Protein AF-A0A7V1IDI8-F1 (afdb_monomer_lite)

Secondary structure (DSSP, 8-state):
---HHHH--TTSB-TTT-PBPEEPPHHHHHHHS-HHHHHHS-GGG-EE-TTT--EE-SSHHHHHHHHHHHHTTPPPTT-

Radius of gyration: 13.61 Å; chains: 1; bounding box: 32×22×42 Å

Sequence (79 aa):
RYGLRDLARPFTRCLACNGLLVPADPARVKGEAPPGALRAHGVEEFSRCPDCGRLFWPGSHTRRMSRLLSAWGVRGERD

Foldseek 3Di:
DPCVLVVDAPPQADPPPRAGKDQDDLVVCVVPPDPVQVVVDPSRQWIAGPVPGDIDGCDPVVVVVCVVSVVVVHDYPVD

Structure (mmCIF, N/CA/C/O backbone):
data_AF-A0A7V1IDI8-F1
#
_entry.id   AF-A0A7V1IDI8-F1
#
loop_
_atom_site.group_PDB
_atom_site.id
_atom_site.type_symbol
_atom_site.label_atom_id
_atom_site.label_alt_id
_atom_site.label_comp_id
_atom_site.label_asym_id
_atom_site.label_entity_id
_atom_site.label_seq_id
_atom_site.pdbx_PDB_ins_code
_atom_site.Cartn_x
_atom_site.Cartn_y
_atom_site.Cartn_z
_atom_site.occupancy
_atom_site.B_iso_or_equiv
_atom_site.auth_seq_id
_atom_site.auth_comp_id
_atom_site.auth_asym_id
_atom_site.auth_atom_id
_atom_site.pdbx_PDB_model_num
ATOM 1 N N . ARG A 1 1 ? 17.056 -3.939 -23.002 1.00 70.19 1 ARG A N 1
ATOM 2 C CA . ARG A 1 1 ? 16.428 -4.789 -24.044 1.00 70.19 1 ARG A CA 1
ATOM 3 C C . ARG A 1 1 ? 14.909 -4.903 -23.892 1.00 70.19 1 ARG A C 1
ATOM 5 O O . ARG A 1 1 ? 14.252 -4.716 -24.896 1.00 70.19 1 ARG A O 1
ATOM 12 N N . TYR A 1 2 ? 14.348 -5.167 -22.699 1.00 88.56 2 TYR A N 1
ATOM 13 C CA . TYR A 1 2 ? 12.897 -5.433 -22.548 1.00 88.56 2 TYR A CA 1
ATOM 14 C C . TYR A 1 2 ? 12.077 -4.388 -21.762 1.00 88.56 2 TYR A C 1
ATOM 16 O O . TYR A 1 2 ? 10.895 -4.609 -21.549 1.00 88.56 2 TYR A O 1
ATOM 24 N N . GLY A 1 3 ? 12.671 -3.288 -21.279 1.00 87.62 3 GLY A N 1
ATOM 25 C CA . GLY A 1 3 ? 11.917 -2.201 -20.618 1.00 87.62 3 GLY A CA 1
ATOM 26 C C . GLY A 1 3 ? 11.155 -2.575 -19.333 1.00 87.62 3 GLY A C 1
ATOM 27 O O . GLY A 1 3 ? 10.366 -1.783 -18.837 1.00 87.62 3 GLY A O 1
ATOM 28 N N . LEU A 1 4 ? 11.380 -3.766 -18.760 1.00 89.06 4 LEU A N 1
ATOM 29 C CA . LEU A 1 4 ? 10.575 -4.289 -17.642 1.00 89.06 4 LEU A CA 1
ATOM 30 C C . LEU A 1 4 ? 10.617 -3.419 -16.379 1.00 89.06 4 LEU A C 1
ATOM 32 O O . LEU A 1 4 ? 9.687 -3.450 -15.579 1.00 89.06 4 LEU A O 1
ATOM 36 N N . ARG A 1 5 ? 11.688 -2.641 -16.199 1.00 90.06 5 ARG A N 1
ATOM 37 C CA . ARG A 1 5 ? 11.833 -1.727 -15.059 1.00 90.06 5 ARG A CA 1
ATOM 38 C C . ARG A 1 5 ? 10.771 -0.629 -15.080 1.00 90.06 5 ARG A C 1
ATOM 40 O O . ARG A 1 5 ? 10.214 -0.323 -14.035 1.00 90.06 5 ARG A O 1
ATOM 47 N N . ASP A 1 6 ? 10.447 -0.110 -16.262 1.00 88.31 6 ASP A N 1
ATOM 48 C CA . ASP A 1 6 ? 9.481 0.980 -16.439 1.00 88.31 6 ASP A CA 1
ATOM 49 C C . ASP A 1 6 ? 8.026 0.494 -16.336 1.00 88.31 6 ASP A C 1
ATOM 51 O O . ASP A 1 6 ? 7.110 1.272 -16.063 1.00 88.31 6 ASP A O 1
ATOM 55 N N . LEU A 1 7 ? 7.813 -0.813 -16.519 1.00 89.69 7 LEU A N 1
ATOM 56 C CA . LEU A 1 7 ? 6.517 -1.480 -16.367 1.00 89.69 7 LEU A CA 1
ATOM 57 C C . LEU A 1 7 ? 6.235 -1.913 -14.928 1.00 89.69 7 LEU A C 1
ATOM 59 O O . LEU A 1 7 ? 5.089 -2.204 -14.588 1.00 89.69 7 LEU A O 1
ATOM 63 N N . ALA A 1 8 ? 7.260 -1.977 -14.078 1.00 90.81 8 ALA A N 1
ATOM 64 C CA . ALA A 1 8 ? 7.073 -2.349 -12.691 1.00 90.81 8 ALA A CA 1
ATOM 65 C C . ALA A 1 8 ? 6.182 -1.316 -11.986 1.00 90.81 8 ALA A C 1
ATOM 67 O O . ALA A 1 8 ? 6.368 -0.104 -12.107 1.00 90.81 8 ALA A O 1
ATOM 68 N N . ARG A 1 9 ? 5.212 -1.815 -11.220 1.00 92.69 9 ARG A N 1
ATOM 69 C CA . ARG A 1 9 ? 4.354 -1.017 -10.336 1.00 92.69 9 ARG A CA 1
ATOM 70 C C . ARG A 1 9 ? 4.482 -1.560 -8.917 1.00 92.69 9 ARG A C 1
ATOM 72 O O . ARG A 1 9 ? 3.617 -2.323 -8.472 1.00 92.69 9 ARG A O 1
ATOM 79 N N . PRO A 1 10 ? 5.614 -1.299 -8.235 1.00 93.50 10 PRO A N 1
ATOM 80 C CA . PRO A 1 10 ? 5.866 -1.856 -6.919 1.00 93.50 10 PRO A CA 1
ATOM 81 C C . PRO A 1 10 ? 4.742 -1.547 -5.944 1.00 93.50 10 PRO A C 1
ATOM 83 O O . PRO A 1 10 ? 4.172 -0.460 -5.939 1.00 93.50 10 PRO A O 1
ATOM 86 N N . PHE A 1 11 ? 4.471 -2.523 -5.083 1.00 94.00 11 PHE A N 1
ATOM 87 C CA . PHE A 1 11 ? 3.535 -2.392 -3.978 1.00 94.0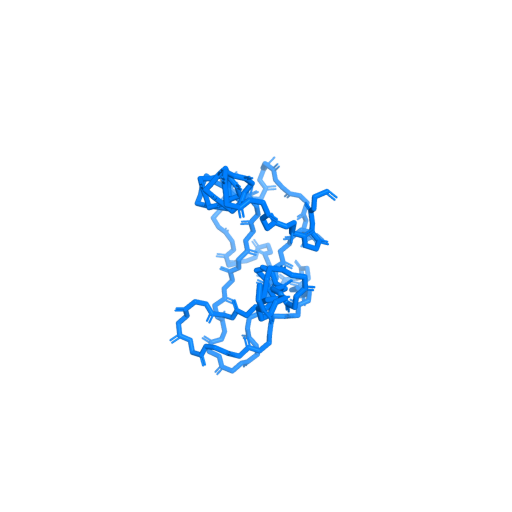0 11 PHE A CA 1
ATOM 88 C C . PHE A 1 11 ? 2.073 -2.067 -4.340 1.00 94.00 11 PHE A C 1
ATOM 90 O O . PHE A 1 11 ? 1.327 -1.581 -3.487 1.00 94.00 11 PHE A O 1
ATOM 97 N N . THR A 1 12 ? 1.658 -2.356 -5.570 1.00 94.94 12 THR A N 1
ATOM 98 C CA . THR A 1 12 ? 0.250 -2.314 -6.008 1.00 94.94 12 THR A CA 1
ATOM 99 C C . THR A 1 12 ? -0.450 -3.666 -5.868 1.00 94.94 12 THR A C 1
ATOM 101 O O . THR A 1 12 ? -1.658 -3.775 -6.067 1.00 94.94 12 THR A O 1
ATOM 104 N N . ARG A 1 13 ? 0.305 -4.719 -5.530 1.00 96.12 13 ARG A N 1
ATOM 105 C CA . ARG A 1 13 ? -0.157 -6.108 -5.489 1.00 96.12 13 ARG A CA 1
ATOM 106 C C . ARG A 1 13 ? 0.084 -6.740 -4.126 1.00 96.12 13 ARG A C 1
ATOM 108 O O . ARG A 1 13 ? 1.081 -6.468 -3.457 1.00 96.12 13 ARG A O 1
ATOM 115 N N . CYS A 1 14 ? -0.835 -7.610 -3.727 1.00 96.88 14 CYS A N 1
ATOM 116 C CA . CYS A 1 14 ? -0.752 -8.375 -2.497 1.00 96.88 14 CYS A CA 1
ATOM 117 C C . CYS A 1 14 ? 0.371 -9.412 -2.580 1.00 96.88 14 CYS A C 1
ATOM 119 O O . CYS A 1 14 ? 0.368 -10.265 -3.463 1.00 96.88 14 CYS A O 1
ATOM 121 N N . LEU A 1 15 ? 1.278 -9.408 -1.602 1.00 94.94 15 LEU A N 1
ATOM 122 C CA . LEU A 1 15 ? 2.381 -10.376 -1.536 1.00 94.94 15 LEU A CA 1
ATOM 123 C C . LEU A 1 15 ? 1.928 -11.822 -1.262 1.00 94.94 15 LEU A C 1
ATOM 125 O O . LEU A 1 15 ? 2.737 -12.734 -1.378 1.00 94.94 15 LEU A O 1
ATOM 129 N N . ALA A 1 16 ? 0.666 -12.037 -0.873 1.00 97.31 16 ALA A N 1
ATOM 130 C CA . ALA A 1 16 ? 0.139 -13.368 -0.564 1.00 97.31 16 ALA A CA 1
ATOM 131 C C . ALA A 1 16 ? -0.673 -13.990 -1.707 1.00 97.31 16 ALA A C 1
ATOM 133 O O . ALA A 1 16 ? 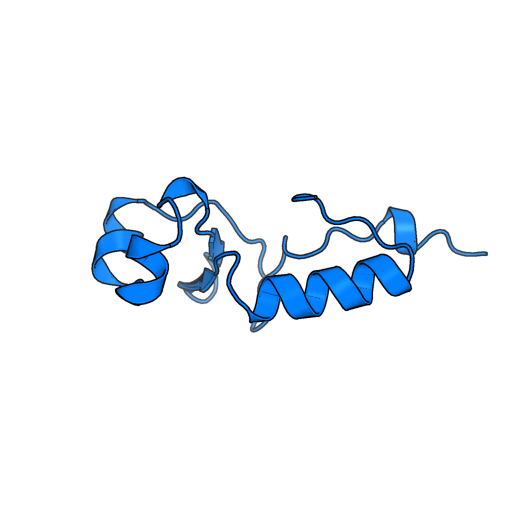-0.531 -15.178 -1.964 1.00 97.31 16 ALA A O 1
ATOM 134 N N . CYS A 1 17 ? -1.536 -13.213 -2.370 1.00 98.19 17 CYS A N 1
ATOM 135 C CA . CYS A 1 17 ? -2.448 -13.725 -3.404 1.00 98.19 17 CYS A CA 1
ATOM 136 C C . CYS A 1 17 ? -2.359 -12.983 -4.745 1.00 98.19 17 CYS A C 1
ATOM 138 O O . CYS A 1 17 ? -3.102 -13.306 -5.662 1.00 98.19 17 CYS A O 1
ATOM 140 N N . ASN A 1 18 ? -1.486 -11.978 -4.871 1.00 97.62 18 ASN A N 1
ATOM 141 C CA . ASN A 1 18 ? -1.327 -11.156 -6.076 1.00 97.62 18 ASN A CA 1
ATOM 142 C C . ASN A 1 18 ? -2.563 -10.309 -6.481 1.00 97.62 18 ASN A C 1
ATOM 144 O O . ASN A 1 18 ? -2.597 -9.721 -7.566 1.00 97.62 18 ASN A O 1
ATOM 148 N N . GLY A 1 19 ? -3.564 -10.184 -5.605 1.00 98.06 19 GLY A N 1
ATOM 149 C CA . GLY A 1 19 ? -4.682 -9.249 -5.770 1.00 98.06 19 GLY A CA 1
ATOM 150 C C . GLY A 1 19 ? -4.232 -7.786 -5.817 1.00 98.06 19 GLY A C 1
ATOM 151 O O . GLY A 1 19 ? -3.178 -7.451 -5.270 1.00 98.06 19 GLY A O 1
ATOM 152 N N . LEU A 1 20 ? -5.009 -6.907 -6.461 1.00 97.81 20 LEU A N 1
ATOM 153 C CA . LEU A 1 20 ? -4.752 -5.459 -6.427 1.00 97.81 20 LEU A CA 1
ATOM 154 C C . LEU A 1 20 ? -4.984 -4.922 -5.016 1.00 97.81 20 LEU A C 1
ATOM 156 O O . LEU A 1 20 ? -5.985 -5.238 -4.376 1.00 97.81 20 LEU A O 1
ATOM 160 N N . LEU A 1 21 ? -4.048 -4.114 -4.530 1.00 97.31 21 LEU A N 1
ATOM 161 C CA . LEU A 1 21 ? -4.222 -3.393 -3.279 1.00 97.31 21 LEU A CA 1
ATOM 162 C C . LEU A 1 21 ? -5.066 -2.144 -3.522 1.00 97.31 21 LEU A C 1
ATOM 164 O O . LEU A 1 21 ? -4.869 -1.432 -4.503 1.00 97.31 21 LEU A O 1
ATOM 168 N N . VAL A 1 22 ? -5.982 -1.883 -2.598 1.00 96.81 22 VAL A N 1
ATOM 169 C CA . VAL A 1 22 ? -6.822 -0.682 -2.569 1.00 96.81 22 VAL A CA 1
ATOM 170 C C . VAL A 1 22 ? -6.584 0.075 -1.263 1.00 96.81 22 VAL A C 1
ATOM 172 O O . VAL A 1 22 ? -6.118 -0.543 -0.299 1.00 96.81 22 VAL A O 1
ATOM 175 N N . PRO A 1 23 ? -6.892 1.381 -1.182 1.00 96.75 23 PRO A N 1
ATOM 176 C CA . PRO A 1 23 ? -6.902 2.094 0.092 1.00 96.75 23 PRO A CA 1
ATOM 177 C C . PRO A 1 23 ? -7.740 1.344 1.131 1.00 96.75 23 PRO A C 1
ATOM 179 O O . PRO A 1 23 ? -8.822 0.836 0.825 1.00 96.75 23 PRO A O 1
ATOM 182 N N . ALA A 1 24 ? -7.219 1.215 2.348 1.00 96.31 24 ALA A N 1
ATOM 183 C CA . ALA A 1 24 ? -7.933 0.536 3.416 1.00 96.31 24 ALA A CA 1
ATOM 184 C C . ALA A 1 24 ? -9.020 1.446 4.008 1.00 96.31 24 ALA A C 1
ATOM 186 O O . ALA A 1 24 ? -8.834 2.653 4.132 1.00 96.31 24 ALA A O 1
ATOM 187 N N . ASP A 1 25 ? -10.144 0.855 4.420 1.00 94.19 25 ASP A N 1
ATOM 188 C CA . ASP A 1 25 ? -11.182 1.567 5.170 1.00 94.19 25 ASP A CA 1
ATOM 189 C C . ASP A 1 25 ? -10.610 2.069 6.516 1.00 94.19 25 ASP A C 1
ATOM 191 O O . ASP A 1 25 ? -10.210 1.239 7.347 1.00 94.19 25 ASP A O 1
ATOM 195 N N . PRO A 1 26 ? -10.601 3.392 6.779 1.00 91.44 26 PRO A N 1
ATOM 196 C CA . PRO A 1 26 ? -10.076 3.964 8.017 1.00 91.44 26 PRO A CA 1
ATOM 197 C C . PRO A 1 26 ? -10.690 3.377 9.292 1.00 91.44 26 PRO A C 1
ATOM 199 O O . PRO A 1 26 ? -10.004 3.279 10.314 1.00 91.44 26 PRO A O 1
ATOM 202 N N . ALA A 1 27 ? -11.966 2.976 9.258 1.00 89.19 27 ALA A N 1
ATOM 203 C CA . ALA A 1 27 ? -12.634 2.372 10.408 1.00 89.19 27 ALA A CA 1
ATOM 204 C C . ALA A 1 27 ? -12.048 0.990 10.735 1.00 89.19 27 ALA A C 1
ATOM 206 O O . ALA A 1 27 ? -11.829 0.662 11.901 1.00 89.19 27 ALA A O 1
ATOM 207 N N . ARG A 1 28 ? -11.727 0.202 9.703 1.00 88.25 28 ARG A N 1
ATOM 208 C CA . ARG A 1 28 ? -11.116 -1.129 9.840 1.00 88.25 28 ARG A CA 1
ATOM 209 C C . ARG A 1 28 ? -9.653 -1.049 10.257 1.00 88.25 28 ARG A C 1
ATOM 211 O O . ARG A 1 28 ? -9.220 -1.820 11.110 1.00 88.25 28 ARG A O 1
ATOM 218 N N . VAL A 1 29 ? -8.905 -0.089 9.711 1.00 91.19 29 VAL A N 1
ATOM 219 C CA . VAL A 1 29 ? -7.481 0.109 10.027 1.00 91.19 29 VAL A CA 1
ATOM 220 C C . VAL A 1 29 ? -7.275 0.317 11.528 1.00 91.19 29 VAL A C 1
ATOM 222 O O . VAL A 1 29 ? -6.423 -0.340 12.118 1.00 91.19 29 VAL A O 1
ATOM 225 N N . LYS A 1 30 ? -8.099 1.147 12.178 1.00 88.88 30 LYS A N 1
ATOM 226 C CA . LYS A 1 30 ? -7.990 1.416 13.624 1.00 88.88 30 LYS A CA 1
ATOM 227 C C . LYS A 1 30 ? -8.216 0.179 14.505 1.00 88.88 30 LYS A C 1
ATOM 229 O O . LYS A 1 30 ? -7.681 0.135 15.608 1.00 88.88 30 LYS A O 1
ATOM 234 N N . GLY A 1 31 ? -8.998 -0.797 14.036 1.00 89.06 31 GLY A N 1
ATOM 235 C CA . GLY A 1 31 ? -9.291 -2.029 14.776 1.00 89.06 31 GLY A CA 1
ATOM 236 C C . GLY A 1 31 ? -8.326 -3.186 14.497 1.00 89.06 31 GLY A C 1
ATOM 237 O O . GLY A 1 31 ? -8.163 -4.054 15.347 1.00 89.06 31 GLY A O 1
ATOM 238 N N . GLU A 1 32 ? -7.693 -3.211 13.321 1.00 91.00 32 GLU A N 1
ATOM 239 C CA . GLU A 1 32 ? -6.883 -4.351 12.860 1.00 91.00 32 GLU A CA 1
ATOM 240 C C . GLU A 1 32 ? -5.374 -4.060 12.825 1.00 91.00 32 GLU A C 1
ATOM 242 O O . GLU A 1 32 ? -4.560 -4.979 12.936 1.00 91.00 32 GLU A O 1
ATOM 247 N N . ALA A 1 33 ? -4.971 -2.800 12.637 1.00 93.00 33 ALA A N 1
ATOM 248 C CA . ALA A 1 33 ? -3.564 -2.458 12.488 1.00 93.00 33 ALA A CA 1
ATOM 249 C C . ALA A 1 33 ? -2.808 -2.563 13.825 1.00 93.00 33 ALA A C 1
ATOM 251 O O . ALA A 1 33 ? -3.329 -2.178 14.875 1.00 93.00 33 ALA A O 1
ATOM 252 N N . PRO A 1 34 ? -1.535 -3.004 13.806 1.00 92.38 34 PRO A N 1
ATOM 253 C CA . PRO A 1 34 ? -0.701 -2.981 14.998 1.00 92.38 34 PRO A CA 1
ATOM 254 C C . PRO A 1 34 ? -0.624 -1.562 15.593 1.00 92.38 34 PRO A C 1
ATOM 256 O O . PRO A 1 34 ? -0.375 -0.612 14.845 1.00 92.38 34 PRO A O 1
ATOM 259 N N . PRO A 1 35 ? -0.722 -1.384 16.925 1.00 91.50 35 PRO A N 1
ATOM 260 C CA . PRO A 1 35 ? -0.715 -0.054 17.543 1.00 91.50 35 PRO A CA 1
ATOM 261 C C . PRO A 1 35 ? 0.518 0.788 17.195 1.00 91.50 35 PRO A C 1
ATOM 263 O O . PRO A 1 35 ? 0.428 2.002 17.045 1.00 91.50 35 PRO A O 1
ATOM 266 N N . GLY A 1 36 ? 1.684 0.150 17.045 1.00 93.25 36 GLY A N 1
ATOM 267 C CA . GLY A 1 36 ? 2.906 0.833 16.615 1.00 93.25 36 GLY A CA 1
ATOM 268 C C . GLY A 1 36 ? 2.834 1.362 15.180 1.00 93.25 36 GLY A C 1
ATOM 269 O O . GLY A 1 36 ? 3.400 2.412 14.904 1.00 93.25 36 GLY A O 1
ATOM 270 N N . ALA A 1 37 ? 2.111 0.673 14.292 1.00 92.44 37 ALA A N 1
ATOM 271 C CA . ALA A 1 37 ? 1.894 1.123 12.922 1.00 92.44 37 ALA A CA 1
ATOM 272 C C . ALA A 1 37 ? 0.939 2.324 12.883 1.00 92.44 37 ALA A C 1
ATOM 274 O O . ALA A 1 37 ? 1.266 3.312 12.242 1.00 92.44 37 ALA A O 1
ATOM 275 N N . LEU A 1 38 ? -0.170 2.282 13.634 1.00 93.12 38 LEU A N 1
ATOM 276 C CA . LEU A 1 38 ? -1.129 3.396 13.738 1.00 93.12 38 LEU A CA 1
ATOM 277 C C . LEU A 1 38 ? -0.529 4.676 14.330 1.00 93.12 38 LEU A C 1
ATOM 279 O O . LEU A 1 38 ? -0.984 5.769 14.021 1.00 93.12 38 LEU A O 1
ATOM 283 N N . ARG A 1 39 ? 0.467 4.552 15.214 1.00 93.06 39 ARG A N 1
ATOM 284 C CA . ARG A 1 39 ? 1.178 5.718 15.762 1.00 93.06 39 ARG A CA 1
ATOM 285 C C . ARG A 1 39 ? 2.182 6.318 14.783 1.00 93.06 39 ARG A C 1
ATOM 287 O O . ARG A 1 39 ? 2.491 7.496 14.897 1.00 93.06 39 ARG A O 1
ATOM 294 N N . ALA A 1 40 ? 2.740 5.496 13.899 1.00 93.00 40 ALA A N 1
ATOM 295 C CA . ALA A 1 40 ? 3.804 5.898 12.986 1.00 93.00 40 ALA A CA 1
ATOM 296 C C . ALA A 1 40 ? 3.290 6.340 11.610 1.00 93.00 40 ALA A C 1
ATOM 298 O O . ALA A 1 40 ? 4.020 7.028 10.904 1.00 93.00 40 ALA A O 1
ATOM 299 N N . HIS A 1 41 ? 2.079 5.925 11.234 1.00 92.38 41 HIS A N 1
ATOM 300 C CA . HIS A 1 41 ? 1.515 6.111 9.901 1.00 92.38 41 HIS A CA 1
ATOM 301 C C . HIS A 1 41 ? 0.061 6.574 9.974 1.00 92.38 41 HIS A C 1
ATOM 303 O O . HIS A 1 41 ? -0.708 6.086 10.809 1.00 92.38 41 HIS A O 1
ATOM 309 N N . GLY A 1 42 ? -0.313 7.473 9.068 1.00 90.62 42 GLY A N 1
ATOM 310 C CA . GLY A 1 42 ? -1.695 7.882 8.852 1.00 90.62 42 GLY A CA 1
ATOM 311 C C . GLY A 1 42 ? -2.538 6.723 8.320 1.00 90.62 42 GLY A C 1
ATOM 312 O O . GLY A 1 42 ? -2.036 5.830 7.637 1.00 90.62 42 GLY A O 1
ATOM 313 N N . VAL A 1 43 ? -3.836 6.711 8.637 1.00 91.12 43 VAL A N 1
ATOM 314 C CA . VAL A 1 43 ? -4.768 5.655 8.188 1.00 91.12 43 VAL A CA 1
ATOM 315 C C . VAL A 1 43 ? -4.875 5.587 6.660 1.00 91.12 43 VAL A C 1
ATOM 317 O O . VAL A 1 43 ? -5.113 4.517 6.109 1.00 91.12 43 VAL A O 1
ATOM 320 N N . GLU A 1 44 ? -4.645 6.709 5.987 1.00 91.56 44 GLU A N 1
ATOM 321 C CA . GLU A 1 44 ? -4.594 6.871 4.537 1.00 91.56 44 GLU A CA 1
ATOM 322 C C . GLU A 1 44 ? -3.406 6.155 3.877 1.00 91.56 44 GLU A C 1
ATOM 324 O O . GLU A 1 44 ? -3.465 5.830 2.693 1.00 91.56 44 GLU A O 1
ATOM 329 N N . GLU A 1 45 ? -2.345 5.855 4.633 1.00 93.44 45 GLU A N 1
ATOM 330 C CA . GLU A 1 45 ? -1.172 5.130 4.131 1.00 93.44 45 GLU A CA 1
ATOM 331 C C . GLU A 1 45 ? -1.381 3.608 4.112 1.00 93.44 45 GLU A C 1
ATOM 333 O O . GLU A 1 45 ? -0.534 2.856 3.613 1.00 93.44 45 GLU A O 1
ATOM 338 N N . PHE A 1 46 ? -2.492 3.129 4.675 1.00 95.81 46 PHE A N 1
ATOM 339 C CA . PHE A 1 46 ? -2.800 1.711 4.726 1.00 95.81 46 PHE A CA 1
ATOM 340 C C . PHE A 1 46 ? -3.512 1.264 3.452 1.00 95.81 46 PHE A C 1
ATOM 342 O O . PHE A 1 46 ? -4.440 1.899 2.953 1.00 95.81 46 PHE A O 1
ATOM 349 N N . SER A 1 47 ? -3.112 0.104 2.941 1.00 96.50 47 SER A N 1
ATOM 350 C CA . SER A 1 47 ? -3.775 -0.558 1.819 1.00 96.50 47 SER A CA 1
ATOM 351 C C . SER A 1 47 ? -4.242 -1.949 2.215 1.00 96.50 47 SER A C 1
ATOM 353 O O . SER A 1 47 ? -3.594 -2.635 3.008 1.00 96.50 47 SER A O 1
ATOM 355 N N . ARG A 1 48 ? -5.352 -2.396 1.635 1.00 96.94 48 ARG A N 1
ATOM 356 C CA . ARG A 1 48 ? -5.934 -3.716 1.863 1.00 96.94 48 ARG A CA 1
ATOM 357 C C . ARG A 1 48 ? -6.046 -4.479 0.554 1.00 96.94 48 ARG A C 1
ATOM 359 O O . ARG A 1 48 ? -6.324 -3.906 -0.494 1.00 96.94 48 ARG A O 1
ATOM 366 N N . CYS A 1 49 ? -5.847 -5.788 0.618 1.00 97.56 49 CYS A N 1
ATOM 367 C CA . CYS A 1 49 ? -6.243 -6.678 -0.464 1.00 97.56 49 CYS A CA 1
ATOM 368 C C . CYS A 1 49 ? -7.723 -7.063 -0.291 1.00 97.56 49 CYS A C 1
ATOM 370 O O . CYS A 1 49 ? -8.052 -7.618 0.760 1.00 97.56 49 CYS A O 1
ATOM 372 N N . PRO A 1 50 ? -8.604 -6.818 -1.277 1.00 97.44 50 PRO A N 1
ATOM 373 C CA . PRO A 1 50 ? -10.007 -7.217 -1.181 1.00 97.44 50 PRO A CA 1
ATOM 374 C C . PRO A 1 50 ? -10.174 -8.743 -1.218 1.00 97.44 50 PRO A C 1
ATOM 376 O O . PRO A 1 50 ? -11.082 -9.264 -0.583 1.00 97.44 50 PRO A O 1
ATOM 379 N N . ASP A 1 51 ? -9.261 -9.460 -1.883 1.00 97.81 51 ASP A N 1
ATOM 380 C CA . ASP A 1 51 ? -9.382 -10.907 -2.094 1.00 97.81 51 ASP A CA 1
ATOM 381 C C . ASP A 1 51 ? -9.037 -11.722 -0.839 1.00 97.81 51 ASP A C 1
ATOM 383 O O . ASP A 1 51 ? -9.704 -12.703 -0.525 1.00 97.81 51 ASP A O 1
ATOM 387 N N . CYS A 1 52 ? -7.978 -11.341 -0.112 1.00 97.38 52 CYS A N 1
ATOM 388 C CA . CYS A 1 52 ? -7.501 -12.095 1.058 1.00 97.38 52 CYS A CA 1
ATOM 389 C C . CYS A 1 52 ? -7.514 -11.301 2.369 1.00 97.38 52 CYS A C 1
ATOM 391 O O . CYS A 1 52 ? -7.074 -11.798 3.404 1.00 97.38 52 CYS A O 1
ATOM 393 N N . GLY A 1 53 ? -7.954 -10.043 2.333 1.00 95.69 53 GLY A N 1
ATOM 394 C CA . GLY A 1 53 ? -8.122 -9.200 3.511 1.00 95.69 53 GLY A CA 1
ATOM 395 C C . GLY A 1 53 ? -6.833 -8.700 4.169 1.00 95.69 53 GLY A C 1
ATOM 396 O O . GLY A 1 53 ? -6.939 -7.963 5.148 1.00 95.69 53 GLY A O 1
ATOM 397 N N . ARG A 1 54 ? -5.639 -9.051 3.666 1.00 95.75 54 ARG A N 1
ATOM 398 C CA . ARG A 1 54 ? -4.359 -8.604 4.246 1.00 95.75 54 ARG A CA 1
ATOM 399 C C . ARG A 1 54 ? -4.196 -7.088 4.184 1.00 95.75 54 ARG A C 1
ATOM 401 O O . ARG A 1 54 ? -4.486 -6.471 3.159 1.00 95.75 54 ARG A O 1
ATOM 408 N N . LEU A 1 55 ? -3.665 -6.539 5.274 1.00 95.50 55 LEU A N 1
ATOM 409 C CA . LEU A 1 55 ? -3.384 -5.121 5.470 1.00 95.50 55 LEU A CA 1
ATOM 410 C C . LEU A 1 55 ? -1.884 -4.827 5.280 1.00 95.50 55 LEU A C 1
ATOM 412 O O . LEU A 1 55 ? -1.038 -5.595 5.741 1.00 95.50 55 LEU A O 1
ATOM 416 N N . PHE A 1 56 ? -1.561 -3.716 4.621 1.00 95.38 56 PHE A N 1
ATOM 417 C CA . PHE A 1 56 ? -0.202 -3.273 4.290 1.00 95.38 56 PHE A CA 1
ATOM 418 C C . PHE A 1 56 ? -0.023 -1.783 4.615 1.00 95.38 56 PHE A C 1
ATOM 420 O O . PHE A 1 56 ? -0.982 -1.026 4.523 1.00 95.38 56 PHE A O 1
ATOM 427 N N . TRP A 1 57 ? 1.194 -1.365 4.979 1.00 94.69 57 TRP A N 1
ATOM 428 C CA . TRP A 1 57 ? 1.568 0.027 5.298 1.00 94.69 57 TRP A CA 1
ATOM 429 C C . TRP A 1 57 ? 3.084 0.242 5.077 1.00 94.69 57 TRP A C 1
ATOM 431 O O . TRP A 1 57 ? 3.828 -0.745 4.957 1.00 94.69 57 TRP A O 1
ATOM 441 N N . PRO A 1 58 ? 3.602 1.486 5.004 1.00 91.88 58 PRO A N 1
ATOM 442 C CA . PRO A 1 58 ? 5.008 1.767 4.681 1.00 91.88 58 PRO A CA 1
ATOM 443 C C . PRO A 1 58 ? 5.987 1.569 5.862 1.00 91.88 58 PRO A C 1
ATOM 445 O O . PRO A 1 58 ? 6.808 2.422 6.202 1.00 91.88 58 PRO A O 1
ATOM 448 N N . GLY A 1 59 ? 5.959 0.376 6.461 1.00 90.75 59 GLY A N 1
ATOM 449 C CA . GLY A 1 59 ? 6.864 -0.031 7.536 1.00 90.75 59 GLY A CA 1
ATOM 450 C C . GLY A 1 59 ? 8.282 -0.415 7.078 1.00 90.75 59 GLY A C 1
ATOM 451 O O . GLY A 1 59 ? 8.723 -0.159 5.956 1.00 90.75 59 GLY A O 1
ATOM 452 N N . SER A 1 60 ? 9.026 -1.087 7.963 1.00 91.19 60 SER A N 1
ATOM 453 C CA . SER A 1 60 ? 10.410 -1.530 7.711 1.00 91.19 60 SER A CA 1
ATOM 454 C C . SER A 1 60 ? 10.553 -2.442 6.491 1.00 91.19 60 SER A C 1
ATOM 456 O O . SER A 1 60 ? 11.549 -2.350 5.773 1.00 91.19 60 SER A O 1
ATOM 458 N N . HIS A 1 61 ? 9.554 -3.287 6.229 1.00 91.25 61 HIS A N 1
ATOM 459 C CA . HIS A 1 61 ? 9.543 -4.194 5.081 1.00 91.25 61 HIS A CA 1
ATOM 460 C C . HIS A 1 61 ? 9.487 -3.407 3.769 1.00 91.25 61 HIS A C 1
ATOM 462 O O . HIS A 1 61 ? 10.305 -3.640 2.880 1.00 91.25 61 HIS A O 1
ATOM 468 N N . THR A 1 62 ? 8.592 -2.419 3.690 1.00 91.31 62 THR A N 1
ATOM 469 C CA . THR A 1 62 ? 8.464 -1.517 2.540 1.00 91.31 62 THR A CA 1
ATOM 470 C C . THR A 1 62 ? 9.772 -0.772 2.302 1.00 91.31 62 THR A C 1
ATOM 472 O O . THR A 1 62 ? 10.305 -0.840 1.203 1.00 91.31 62 THR A O 1
ATOM 475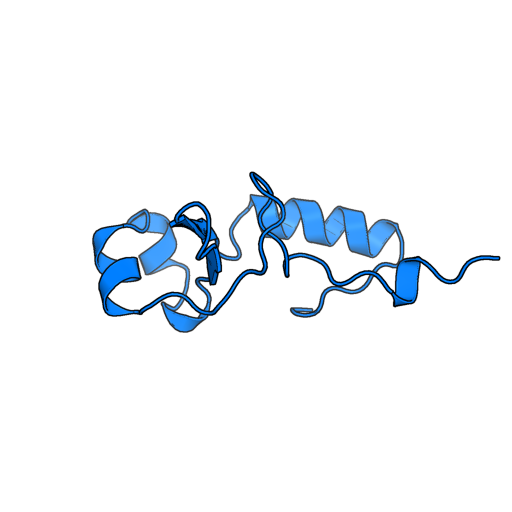 N N . ARG A 1 63 ? 10.382 -0.189 3.346 1.00 91.56 63 ARG A N 1
ATOM 476 C CA . ARG A 1 63 ? 11.675 0.513 3.221 1.00 91.56 63 ARG A CA 1
ATOM 477 C C . ARG A 1 63 ? 12.811 -0.383 2.729 1.00 91.56 63 ARG A C 1
ATOM 479 O O . ARG A 1 63 ? 13.613 0.042 1.900 1.00 91.56 63 ARG A O 1
ATOM 486 N N . ARG A 1 64 ? 12.914 -1.615 3.243 1.00 93.25 64 ARG A N 1
ATOM 487 C CA . ARG A 1 64 ? 13.935 -2.575 2.791 1.00 93.25 64 ARG A CA 1
ATOM 488 C C . ARG A 1 64 ? 13.729 -2.928 1.317 1.00 93.25 64 ARG A C 1
ATOM 490 O O . ARG A 1 64 ? 14.704 -2.961 0.574 1.00 93.25 6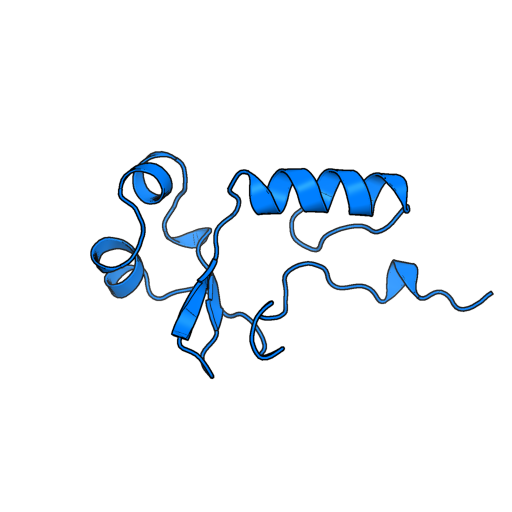4 ARG A O 1
ATOM 497 N N . MET A 1 65 ? 12.483 -3.150 0.901 1.00 93.06 65 MET A N 1
ATOM 498 C CA . MET A 1 65 ? 12.155 -3.470 -0.486 1.00 93.06 65 MET A CA 1
ATOM 499 C C . MET A 1 65 ? 12.392 -2.278 -1.423 1.00 93.06 65 MET A C 1
ATOM 501 O O . MET A 1 65 ? 13.004 -2.469 -2.468 1.00 93.06 65 MET A O 1
ATOM 505 N N . SER A 1 66 ? 12.030 -1.053 -1.025 1.00 92.25 66 SER A N 1
ATOM 506 C CA . SER A 1 66 ? 12.313 0.165 -1.800 1.00 92.25 66 SER A CA 1
ATOM 507 C C . SER A 1 66 ? 13.805 0.325 -2.076 1.00 92.25 66 SER A C 1
ATOM 509 O O . SER A 1 66 ? 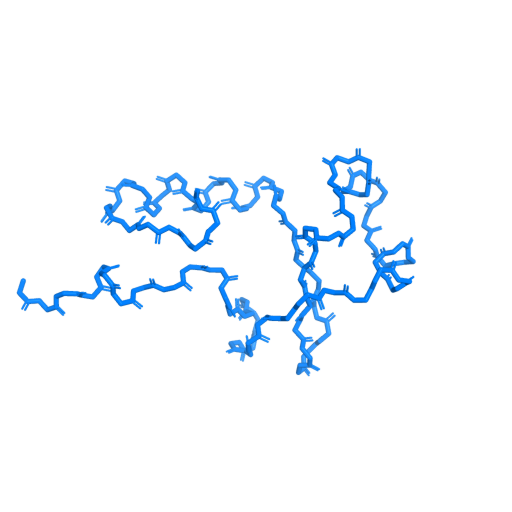14.188 0.515 -3.221 1.00 92.25 66 SER A O 1
ATOM 511 N N . ARG A 1 67 ? 14.673 0.143 -1.069 1.00 93.44 67 ARG A N 1
ATOM 512 C CA . ARG A 1 67 ? 16.136 0.225 -1.262 1.00 93.44 67 ARG A CA 1
ATOM 513 C C . ARG A 1 67 ? 16.652 -0.760 -2.312 1.00 93.44 67 ARG A C 1
ATOM 515 O O . ARG A 1 67 ? 17.525 -0.409 -3.100 1.00 93.44 67 ARG A O 1
ATOM 522 N N . LEU A 1 68 ? 16.115 -1.980 -2.321 1.00 93.88 68 LEU A N 1
ATOM 523 C CA . LEU A 1 68 ? 16.483 -3.000 -3.302 1.00 93.88 68 LEU A CA 1
ATOM 524 C C . LEU A 1 68 ? 16.003 -2.623 -4.710 1.00 93.88 68 LEU A C 1
ATOM 526 O O . LEU A 1 68 ? 16.769 -2.709 -5.666 1.00 93.88 68 LEU A O 1
ATOM 530 N N . LEU A 1 69 ? 14.758 -2.155 -4.826 1.00 92.88 69 LEU A N 1
ATOM 531 C CA . LEU A 1 69 ? 14.178 -1.700 -6.090 1.00 92.88 69 LEU A CA 1
ATOM 532 C C . LEU A 1 69 ? 14.951 -0.509 -6.670 1.00 92.88 69 LEU A C 1
ATOM 534 O O . LEU A 1 69 ? 15.307 -0.540 -7.848 1.00 92.88 69 LEU A O 1
ATOM 538 N N . SER A 1 70 ? 15.306 0.479 -5.844 1.00 91.56 70 SER A N 1
ATOM 539 C CA . SER A 1 70 ? 16.122 1.622 -6.264 1.00 91.56 70 SER A CA 1
ATOM 540 C C . SER A 1 70 ? 17.508 1.186 -6.745 1.00 91.56 70 SER A C 1
ATOM 542 O O . SER A 1 70 ? 17.967 1.663 -7.781 1.00 91.56 70 SER A O 1
ATOM 544 N N . ALA A 1 71 ? 18.156 0.230 -6.065 1.00 93.50 71 ALA A N 1
ATOM 545 C CA . ALA A 1 71 ? 19.435 -0.333 -6.511 1.00 93.50 71 ALA A CA 1
ATOM 546 C C . ALA A 1 71 ? 19.329 -1.047 -7.874 1.00 93.50 71 ALA A C 1
ATOM 548 O O . ALA A 1 71 ? 20.301 -1.120 -8.625 1.00 93.50 71 ALA A O 1
ATOM 549 N N . TRP A 1 72 ? 18.141 -1.542 -8.228 1.00 92.56 72 TRP A N 1
ATOM 550 C CA . TRP A 1 72 ? 17.841 -2.111 -9.543 1.00 92.56 72 TRP A CA 1
ATOM 551 C C . TRP A 1 72 ? 17.321 -1.087 -10.559 1.00 92.56 72 TRP A C 1
ATOM 553 O O . TRP A 1 72 ? 16.994 -1.462 -11.686 1.00 92.56 72 TRP A O 1
ATOM 563 N N . GLY A 1 73 ? 17.251 0.197 -10.201 1.00 91.62 73 GLY A N 1
ATOM 564 C CA . GLY A 1 73 ? 16.711 1.257 -11.052 1.00 91.62 73 GLY A CA 1
ATOM 565 C C . GLY A 1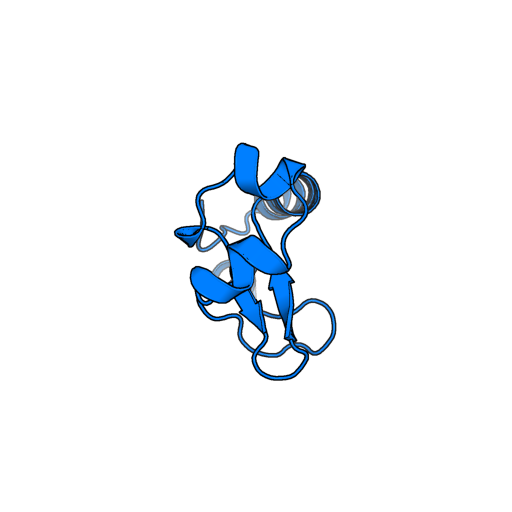 73 ? 15.209 1.123 -11.321 1.00 91.62 73 GLY A C 1
ATOM 566 O O . GLY A 1 73 ? 14.745 1.566 -12.368 1.00 91.62 73 GLY A O 1
ATOM 567 N N . VAL A 1 74 ? 14.465 0.474 -10.423 1.00 91.69 74 VAL A N 1
ATOM 568 C CA . VAL A 1 74 ? 12.998 0.422 -10.440 1.00 91.69 74 VAL A CA 1
ATOM 569 C C . VAL A 1 74 ? 12.467 1.536 -9.541 1.00 91.69 74 VAL A C 1
ATOM 571 O O . VAL A 1 74 ? 12.877 1.630 -8.385 1.00 91.69 74 VAL A O 1
ATOM 574 N N . ARG A 1 75 ? 11.548 2.356 -10.060 1.00 77.81 75 ARG A N 1
ATOM 575 C CA . ARG A 1 75 ? 10.838 3.378 -9.276 1.00 77.81 75 ARG A CA 1
ATOM 576 C C . ARG A 1 75 ? 9.515 2.830 -8.744 1.00 77.81 75 ARG A C 1
ATOM 578 O O . ARG A 1 75 ? 8.816 2.097 -9.445 1.00 77.81 75 ARG A O 1
ATOM 585 N N . GLY A 1 76 ? 9.202 3.153 -7.497 1.00 67.50 76 GLY A N 1
ATOM 586 C CA . GLY A 1 76 ? 7.925 2.880 -6.856 1.00 67.50 76 GLY A CA 1
ATOM 587 C C . GLY A 1 76 ? 6.869 3.919 -7.226 1.00 67.50 76 GLY A C 1
ATOM 588 O O . GLY A 1 76 ? 7.178 5.065 -7.517 1.00 67.50 76 GLY A O 1
ATOM 589 N N . GLU A 1 77 ? 5.597 3.530 -7.162 1.00 61.91 77 GLU A N 1
ATOM 590 C CA . GLU A 1 77 ? 4.451 4.447 -7.328 1.00 61.91 77 GLU A CA 1
ATOM 591 C C . GLU A 1 77 ? 4.195 5.297 -6.063 1.00 61.91 77 GLU A C 1
ATOM 593 O O . GLU A 1 77 ? 3.244 6.065 -5.995 1.00 61.91 77 GLU A O 1
ATOM 598 N N . ARG A 1 78 ? 5.047 5.124 -5.043 1.00 59.28 78 ARG A N 1
ATOM 599 C CA . ARG A 1 78 ? 5.021 5.799 -3.738 1.00 59.28 78 ARG A CA 1
ATOM 600 C C . ARG A 1 78 ? 6.406 6.328 -3.341 1.00 59.28 78 ARG A C 1
ATOM 602 O O . ARG A 1 78 ? 6.727 6.340 -2.152 1.00 59.28 78 ARG A O 1
ATOM 609 N N . ASP A 1 79 ? 7.230 6.629 -4.342 1.00 48.56 79 ASP A N 1
ATOM 610 C CA . ASP A 1 79 ? 8.500 7.345 -4.175 1.00 48.56 79 ASP A CA 1
ATOM 611 C C . ASP A 1 79 ? 8.263 8.863 -4.200 1.00 48.56 79 ASP A C 1
ATOM 613 O O . ASP A 1 79 ? 7.320 9.298 -4.904 1.00 48.56 79 ASP A O 1
#

pLDDT: mean 91.1, std 8.55, range [48.56, 98.19]